Protein AF-A0A7C3L3X4-F1 (afdb_monomer_lite)

Foldseek 3Di:
DAKKKWKFAPVQKDKVVGDDPVQVVPDDRIDIDTCDDQQVVQWDDDPFWTWGWFFTDPVRNIIIMIHGPLRGQFMGRVPDTPDGRPDDPCVVVVVVCVVCVVVCPDPVNVQCVPVVSVVVVVPDD

Secondary structure (DSSP, 8-state):
---EEEEEEGGG-EEESPPPHHHHTT--SEEEEEE-HHHHHT-EE-SSEEEEEEEETTTTEEEEEEEEGGGEEEEEETTEEEEE--PPPHHHHHHHHHHHHT----HHHHHHTSGGGGGGGTT--

Radius of gyration: 22.69 Å; chains: 1; bounding box: 45×38×68 Å

Structure (mmCIF, N/CA/C/O backbone):
data_AF-A0A7C3L3X4-F1
#
_entry.id   AF-A0A7C3L3X4-F1
#
loop_
_atom_site.group_PDB
_atom_site.id
_atom_site.type_symbol
_atom_site.label_atom_id
_atom_site.label_alt_id
_atom_site.label_comp_id
_atom_site.label_asym_id
_atom_site.label_entity_id
_atom_site.label_seq_id
_atom_site.pdbx_PDB_ins_code
_atom_site.Cartn_x
_atom_site.Cartn_y
_atom_site.Cartn_z
_atom_site.occupancy
_atom_site.B_iso_or_equiv
_atom_site.auth_seq_id
_atom_site.auth_comp_id
_atom_site.auth_asym_id
_atom_site.auth_atom_id
_atom_site.pdbx_PDB_model_num
ATOM 1 N N . ASN A 1 1 ? -3.357 -14.766 -11.659 1.00 71.75 1 ASN A N 1
ATOM 2 C CA . ASN A 1 1 ? -3.224 -13.621 -10.736 1.00 71.75 1 ASN A CA 1
ATOM 3 C C . ASN A 1 1 ? -4.186 -12.533 -11.159 1.00 71.75 1 ASN A C 1
ATOM 5 O O . ASN A 1 1 ? -4.488 -12.462 -12.343 1.00 71.75 1 ASN A O 1
ATOM 9 N N . GLN A 1 2 ? -4.722 -11.783 -10.201 1.00 90.38 2 GLN A N 1
ATOM 10 C CA . GLN A 1 2 ? -5.715 -10.734 -10.422 1.00 90.38 2 GLN A CA 1
ATOM 11 C C . GLN A 1 2 ? -5.143 -9.431 -9.873 1.00 90.38 2 GLN A C 1
ATOM 13 O O . GLN A 1 2 ? -4.848 -9.366 -8.681 1.00 90.38 2 GLN A O 1
ATOM 18 N N . ASP A 1 3 ? -5.011 -8.428 -10.737 1.00 95.44 3 ASP A N 1
ATOM 19 C CA . ASP A 1 3 ? -4.582 -7.089 -10.342 1.00 95.44 3 ASP A CA 1
ATOM 20 C C . ASP A 1 3 ? -5.609 -6.475 -9.390 1.00 95.44 3 ASP A C 1
ATOM 22 O O . ASP A 1 3 ? -6.824 -6.684 -9.531 1.00 95.44 3 ASP A O 1
ATOM 26 N N . PHE A 1 4 ? -5.112 -5.712 -8.425 1.00 97.38 4 PHE A N 1
ATOM 27 C CA . PHE A 1 4 ? -5.923 -5.034 -7.426 1.00 97.38 4 PHE A CA 1
ATOM 28 C C . PHE A 1 4 ? -5.291 -3.696 -7.060 1.00 97.38 4 PHE A C 1
ATOM 30 O O . PHE A 1 4 ? -4.113 -3.459 -7.315 1.00 97.38 4 PHE A O 1
ATOM 37 N N . SER A 1 5 ? -6.073 -2.826 -6.435 1.00 98.12 5 SER A N 1
ATOM 38 C CA . SER A 1 5 ? -5.589 -1.526 -5.977 1.00 98.12 5 SER A CA 1
ATOM 39 C C . SER A 1 5 ? -5.896 -1.333 -4.504 1.00 98.12 5 SER A C 1
ATOM 41 O O . SER A 1 5 ? -6.909 -1.828 -4.012 1.00 98.12 5 SER A O 1
ATOM 43 N N . ILE A 1 6 ? -5.049 -0.591 -3.797 1.00 97.94 6 ILE A N 1
ATOM 44 C CA . ILE A 1 6 ? -5.261 -0.231 -2.391 1.00 97.94 6 ILE A CA 1
ATOM 45 C C . ILE A 1 6 ? -5.260 1.284 -2.226 1.00 97.94 6 ILE A C 1
ATOM 47 O O . ILE A 1 6 ? -4.442 1.971 -2.836 1.00 97.94 6 ILE A O 1
ATOM 51 N N . ALA A 1 7 ? -6.164 1.800 -1.397 1.00 96.88 7 ALA A N 1
ATOM 52 C CA . ALA A 1 7 ? -6.169 3.199 -0.985 1.00 96.88 7 ALA A CA 1
ATOM 53 C C . ALA A 1 7 ? -5.669 3.324 0.455 1.00 96.88 7 ALA A C 1
ATOM 55 O O . ALA A 1 7 ? -6.199 2.664 1.355 1.00 96.88 7 ALA A O 1
ATOM 56 N N . CYS A 1 8 ? -4.663 4.172 0.662 1.00 95.25 8 CYS A N 1
ATOM 57 C CA . CYS A 1 8 ? -3.975 4.344 1.941 1.00 95.25 8 CYS A CA 1
ATOM 58 C C . CYS A 1 8 ? -3.557 5.806 2.133 1.00 95.25 8 CYS A C 1
ATOM 60 O O . CYS A 1 8 ? -3.260 6.503 1.161 1.00 95.25 8 CYS A O 1
ATOM 62 N N . GLU A 1 9 ? -3.473 6.266 3.380 1.00 94.19 9 GLU A N 1
ATOM 63 C CA . GLU A 1 9 ? -2.955 7.606 3.674 1.00 94.19 9 GLU A CA 1
ATOM 64 C C . GLU A 1 9 ? -1.426 7.628 3.666 1.00 94.19 9 GLU A C 1
ATOM 66 O O . GLU A 1 9 ? -0.785 6.835 4.358 1.00 94.19 9 GLU A O 1
ATOM 71 N N . VAL A 1 10 ? -0.834 8.591 2.956 1.00 93.50 10 VAL A N 1
ATOM 72 C CA . VAL A 1 10 ? 0.624 8.699 2.749 1.00 93.50 10 VAL A CA 1
ATOM 73 C C . VAL A 1 10 ? 1.390 8.775 4.061 1.00 93.50 10 VAL A C 1
ATOM 75 O O . VAL A 1 10 ? 2.476 8.219 4.180 1.00 93.50 10 VAL A O 1
ATOM 78 N N . LYS A 1 11 ? 0.812 9.418 5.079 1.00 92.44 11 LYS A N 1
ATOM 79 C CA . LYS A 1 11 ? 1.444 9.606 6.394 1.00 92.44 11 LYS A CA 1
ATOM 80 C C . LYS A 1 11 ? 1.749 8.300 7.143 1.00 92.44 11 LYS A C 1
ATOM 82 O O . LYS A 1 11 ? 2.510 8.341 8.106 1.00 92.44 11 LYS A O 1
ATOM 87 N N . TYR A 1 12 ? 1.142 7.178 6.750 1.00 93.12 12 TYR A N 1
ATOM 88 C CA . TYR A 1 12 ? 1.396 5.855 7.335 1.00 93.12 12 TYR A CA 1
ATOM 89 C C . TYR A 1 12 ? 2.309 4.976 6.480 1.00 93.12 12 TYR A C 1
ATOM 91 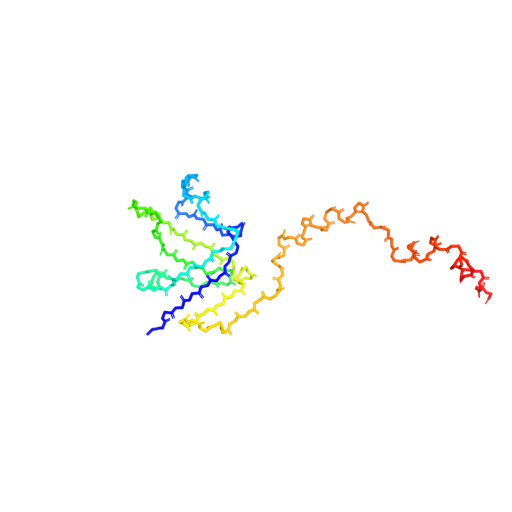O O . TYR A 1 12 ? 2.658 3.876 6.899 1.00 93.12 12 TYR A O 1
ATOM 99 N N . ILE A 1 13 ? 2.672 5.439 5.287 1.00 94.69 13 ILE A N 1
ATOM 100 C CA . ILE A 1 13 ? 3.450 4.680 4.315 1.00 94.69 13 ILE A CA 1
ATOM 101 C C . ILE A 1 13 ? 4.923 5.026 4.488 1.00 94.69 13 ILE A C 1
ATOM 103 O O . ILE A 1 13 ? 5.281 6.180 4.716 1.00 94.69 13 ILE A O 1
ATOM 107 N N . THR A 1 14 ? 5.780 4.017 4.369 1.00 96.56 14 THR A N 1
ATOM 108 C CA . THR A 1 14 ? 7.235 4.204 4.328 1.00 96.56 14 THR A CA 1
ATOM 109 C C . THR A 1 14 ? 7.755 3.910 2.928 1.00 96.56 14 THR A C 1
ATOM 111 O O . THR A 1 14 ? 7.292 2.969 2.284 1.00 96.56 14 THR A O 1
ATOM 114 N N . PHE A 1 15 ? 8.721 4.706 2.474 1.00 97.44 15 PHE A N 1
ATOM 115 C CA . PHE A 1 15 ? 9.383 4.557 1.181 1.00 97.44 15 PHE A CA 1
ATOM 116 C C . PHE A 1 15 ? 10.864 4.260 1.404 1.00 97.44 15 PHE A C 1
ATOM 118 O O . PHE A 1 15 ? 11.524 4.958 2.171 1.00 97.44 15 PHE A O 1
ATOM 125 N N . MET A 1 16 ? 11.406 3.246 0.733 1.00 97.44 16 MET A N 1
ATOM 126 C CA . MET A 1 16 ? 12.820 2.892 0.828 1.00 97.44 16 MET A CA 1
ATOM 127 C C . MET A 1 16 ? 13.406 2.586 -0.563 1.00 97.44 16 MET A C 1
ATOM 129 O O . MET A 1 16 ? 13.083 1.550 -1.135 1.00 97.44 16 MET A O 1
ATOM 133 N N . PRO A 1 17 ? 14.285 3.444 -1.116 1.00 96.88 17 PRO A N 1
ATOM 134 C CA . PRO A 1 17 ? 14.733 4.725 -0.567 1.00 96.88 17 PRO A CA 1
ATOM 135 C C . PRO A 1 17 ? 13.599 5.747 -0.433 1.00 96.88 17 PRO A C 1
ATOM 137 O O . PRO A 1 17 ? 12.585 5.680 -1.131 1.00 96.88 17 PRO A O 1
ATOM 140 N N . GLU A 1 18 ? 13.795 6.702 0.471 1.00 96.56 18 GLU A N 1
ATOM 141 C CA . GLU A 1 18 ? 12.841 7.779 0.708 1.00 96.56 18 GLU A CA 1
ATOM 142 C C . GLU A 1 18 ? 12.634 8.607 -0.569 1.00 96.56 18 GLU A C 1
ATOM 144 O O . GLU A 1 18 ? 13.599 8.956 -1.254 1.00 96.56 18 GLU A O 1
ATOM 149 N N . LEU A 1 19 ? 11.381 8.953 -0.878 1.00 95.06 19 LEU A N 1
ATOM 150 C CA . LEU A 1 19 ? 11.084 9.735 -2.075 1.00 95.06 19 LEU A CA 1
ATOM 151 C C . LEU A 1 19 ? 11.641 11.171 -1.969 1.00 95.06 19 LEU A C 1
ATOM 153 O O . LEU A 1 19 ? 11.496 11.808 -0.916 1.00 95.06 19 LEU A O 1
ATOM 157 N N . PRO A 1 20 ? 12.210 11.714 -3.061 1.00 94.38 20 PRO A N 1
ATOM 158 C CA . PRO A 1 20 ? 12.549 13.126 -3.186 1.00 94.38 20 PRO A CA 1
ATOM 159 C C . PRO A 1 20 ? 11.374 14.043 -2.830 1.00 94.38 20 PRO A C 1
ATOM 161 O O . PRO A 1 20 ? 10.220 13.746 -3.146 1.00 94.38 20 PRO A O 1
ATOM 164 N N . THR A 1 21 ? 11.664 15.190 -2.211 1.00 93.38 21 THR A N 1
ATOM 165 C CA . THR A 1 21 ? 10.641 16.143 -1.748 1.00 93.38 21 THR A CA 1
ATOM 166 C C . THR A 1 21 ? 9.686 16.564 -2.865 1.00 93.38 21 THR A C 1
ATOM 168 O O . THR A 1 21 ? 8.476 16.566 -2.660 1.00 93.38 21 THR A O 1
ATOM 171 N N . ASN A 1 22 ? 10.206 16.817 -4.069 1.00 93.50 22 ASN A N 1
ATOM 172 C CA . ASN A 1 22 ? 9.396 17.204 -5.224 1.00 93.50 22 ASN A CA 1
ATOM 173 C C . ASN A 1 22 ? 8.399 16.121 -5.657 1.00 93.50 22 ASN A C 1
ATOM 175 O O . ASN A 1 22 ? 7.379 16.467 -6.233 1.00 93.50 22 ASN A O 1
ATOM 179 N N . LEU A 1 23 ? 8.679 14.835 -5.405 1.00 93.38 23 LEU A N 1
ATOM 180 C CA . LEU A 1 23 ? 7.734 13.745 -5.662 1.00 93.38 23 LEU A CA 1
ATOM 181 C C . LEU A 1 23 ? 6.755 13.595 -4.499 1.00 93.38 23 LEU A C 1
ATOM 183 O O . LEU A 1 23 ? 5.556 13.453 -4.722 1.00 93.38 23 LEU A O 1
ATOM 187 N N . LYS A 1 24 ? 7.241 13.695 -3.257 1.00 89.88 24 LYS A N 1
ATOM 188 C CA . LYS A 1 24 ? 6.389 13.620 -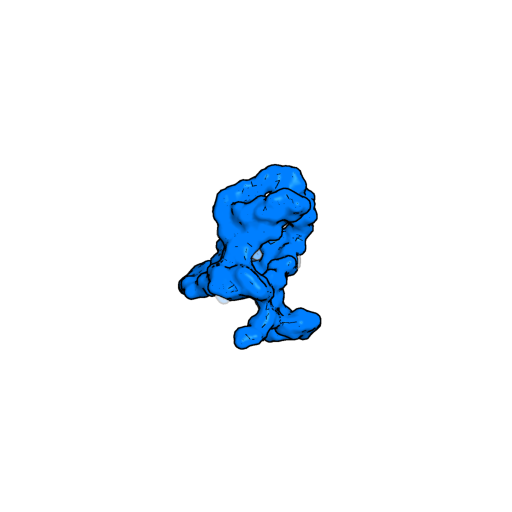2.062 1.00 89.88 24 LYS A CA 1
ATOM 189 C C . LYS A 1 24 ? 5.285 14.671 -2.045 1.00 89.88 24 LYS A C 1
ATOM 191 O O . LYS A 1 24 ? 4.159 14.359 -1.679 1.00 89.88 24 LYS A O 1
ATOM 196 N N . GLU A 1 25 ? 5.603 15.893 -2.455 1.00 90.88 25 GLU A N 1
ATOM 197 C CA . GLU A 1 25 ? 4.656 17.012 -2.487 1.00 90.88 25 GLU A CA 1
ATOM 198 C C . GLU A 1 25 ? 3.552 16.844 -3.542 1.00 90.88 25 GLU A C 1
ATOM 200 O O . GLU A 1 25 ? 2.538 17.534 -3.471 1.00 90.88 25 GLU A O 1
ATOM 205 N N . THR A 1 26 ? 3.705 15.914 -4.495 1.00 91.25 26 THR A N 1
ATOM 206 C CA . THR A 1 26 ? 2.655 15.616 -5.485 1.00 91.25 26 THR A CA 1
ATOM 207 C C . THR A 1 26 ? 1.545 14.728 -4.940 1.00 91.25 26 THR A C 1
ATOM 209 O O . THR A 1 26 ? 0.455 14.697 -5.512 1.00 91.25 26 THR A O 1
ATOM 212 N N . PHE A 1 27 ? 1.790 14.002 -3.846 1.00 90.50 27 PHE A N 1
ATOM 213 C CA . PHE A 1 27 ? 0.773 13.121 -3.296 1.00 90.50 27 PHE A CA 1
ATOM 214 C C . PHE A 1 27 ? -0.294 13.902 -2.530 1.00 90.50 27 PHE A C 1
ATOM 216 O O . PHE A 1 27 ? -0.011 14.773 -1.707 1.00 90.50 27 PHE A O 1
ATOM 223 N N . HIS A 1 28 ? -1.546 13.514 -2.753 1.00 91.50 28 HIS A N 1
ATOM 224 C CA . HIS A 1 28 ? -2.642 13.858 -1.857 1.00 91.50 28 HIS A CA 1
ATOM 225 C C . HIS A 1 28 ? -2.523 13.089 -0.533 1.00 91.50 28 HIS A C 1
ATOM 227 O O . HIS A 1 28 ? -1.738 12.151 -0.412 1.00 91.50 28 HIS A O 1
ATOM 233 N N . GLU A 1 29 ? -3.336 13.453 0.465 1.00 92.25 29 GLU A N 1
ATOM 234 C CA . GLU A 1 29 ? -3.346 12.764 1.765 1.00 92.25 29 GLU A CA 1
ATOM 235 C C . GLU A 1 29 ? -3.584 11.255 1.619 1.00 92.25 29 GLU A C 1
ATOM 237 O O . GLU A 1 29 ? -2.910 10.466 2.275 1.00 92.25 29 GLU A O 1
ATOM 242 N N . THR A 1 30 ? -4.504 10.862 0.731 1.00 93.81 30 THR A N 1
ATOM 243 C CA . THR A 1 30 ? -4.792 9.468 0.372 1.00 93.81 30 THR A CA 1
ATOM 244 C C . THR A 1 30 ? -4.338 9.184 -1.052 1.00 93.81 30 THR A C 1
ATOM 246 O O . THR A 1 30 ? -4.594 9.974 -1.962 1.00 93.81 30 THR A O 1
ATOM 249 N N . VAL A 1 31 ? -3.696 8.035 -1.245 1.00 95.00 31 VAL A N 1
ATOM 250 C CA . VAL A 1 31 ? -3.146 7.593 -2.528 1.00 95.00 31 VAL A CA 1
ATOM 251 C C . VAL A 1 31 ? -3.696 6.222 -2.875 1.00 95.00 31 VAL A C 1
ATOM 253 O O . VAL A 1 31 ? -3.815 5.359 -2.006 1.00 95.00 31 VAL A O 1
ATOM 256 N N . LEU A 1 32 ? -4.019 6.040 -4.155 1.00 96.06 32 LEU A N 1
ATOM 257 C CA . LEU A 1 32 ? -4.394 4.758 -4.733 1.00 96.06 32 LEU A CA 1
ATOM 258 C C . LEU A 1 32 ? -3.162 4.125 -5.387 1.00 96.06 32 LEU A C 1
ATOM 260 O O . LEU A 1 32 ? -2.658 4.640 -6.384 1.00 96.06 32 LEU A O 1
ATOM 264 N N . PHE A 1 33 ? -2.696 3.004 -4.847 1.00 96.81 33 PHE A N 1
ATOM 265 C CA . PHE A 1 33 ? -1.654 2.193 -5.473 1.00 96.81 33 PHE A CA 1
ATOM 266 C C . PHE A 1 33 ? -2.300 1.091 -6.296 1.00 96.81 33 PHE A C 1
ATOM 268 O O . PHE A 1 33 ? -3.118 0.340 -5.770 1.00 96.81 33 PHE A O 1
ATOM 275 N N . VAL A 1 34 ? -1.921 0.989 -7.569 1.00 96.94 34 VAL A N 1
ATOM 276 C CA . VAL A 1 34 ? -2.351 -0.091 -8.463 1.00 96.94 34 VAL A CA 1
ATOM 277 C C . VAL A 1 34 ? -1.284 -1.179 -8.443 1.00 96.94 34 VAL A C 1
ATOM 279 O O . VAL A 1 34 ? -0.182 -0.983 -8.954 1.00 96.94 34 VAL A O 1
ATOM 282 N N . LEU A 1 35 ? -1.602 -2.330 -7.856 1.00 97.69 35 LEU A N 1
ATOM 283 C CA . LEU A 1 35 ? -0.726 -3.493 -7.835 1.00 97.69 35 LEU A CA 1
ATOM 284 C C . LEU A 1 35 ? -1.009 -4.326 -9.084 1.00 97.69 35 LEU A C 1
ATOM 286 O O . LEU A 1 35 ? -1.929 -5.144 -9.125 1.00 97.69 35 LEU A O 1
ATOM 290 N N . SER A 1 36 ? -0.200 -4.077 -10.111 1.00 96.38 36 SER A N 1
ATOM 291 C CA . SER A 1 36 ? -0.212 -4.781 -11.396 1.00 96.38 36 SER A CA 1
ATOM 292 C C . SER A 1 36 ? 1.218 -5.014 -11.884 1.00 96.38 36 SER A C 1
ATOM 294 O O . SER A 1 36 ? 2.155 -4.360 -11.414 1.00 96.38 36 SER A O 1
ATOM 296 N N . GLY A 1 37 ? 1.398 -5.958 -12.811 1.00 95.75 37 GLY A N 1
ATOM 297 C CA . GLY A 1 37 ? 2.706 -6.268 -13.398 1.00 95.75 37 GLY A CA 1
ATOM 298 C C . GLY A 1 37 ? 3.792 -6.491 -12.341 1.00 95.75 37 GLY A C 1
ATOM 299 O O . GLY A 1 37 ? 3.569 -7.185 -11.351 1.00 95.75 37 GLY A O 1
ATOM 300 N N . TYR A 1 38 ? 4.951 -5.852 -12.515 1.00 95.12 38 TYR A N 1
ATOM 301 C CA . TYR A 1 38 ? 6.088 -6.008 -11.601 1.00 95.12 38 TYR A CA 1
ATOM 302 C C . TYR A 1 38 ? 5.787 -5.561 -10.158 1.00 95.12 38 TYR A C 1
ATOM 304 O O . TYR A 1 38 ? 6.261 -6.175 -9.204 1.00 95.12 38 TYR A O 1
ATOM 312 N N . THR A 1 39 ? 4.949 -4.540 -9.964 1.00 97.38 39 THR A N 1
ATOM 313 C CA . THR A 1 39 ? 4.522 -4.117 -8.620 1.00 97.38 39 THR A CA 1
ATOM 314 C C . THR A 1 39 ? 3.707 -5.205 -7.923 1.00 97.38 39 THR A C 1
ATOM 316 O O . THR A 1 39 ? 3.865 -5.418 -6.727 1.00 97.38 39 THR A O 1
ATOM 319 N N . PHE A 1 40 ? 2.868 -5.934 -8.664 1.00 96.88 40 PHE A N 1
ATOM 320 C CA . PHE A 1 40 ? 2.161 -7.095 -8.123 1.00 96.88 40 PHE A CA 1
ATOM 321 C C . PHE A 1 40 ? 3.113 -8.273 -7.873 1.00 96.88 40 PHE A C 1
ATOM 323 O O . PHE A 1 40 ? 3.019 -8.935 -6.846 1.00 96.88 40 PHE A O 1
ATOM 330 N N . GLU A 1 41 ? 4.032 -8.545 -8.801 1.00 96.88 41 GLU A N 1
ATOM 331 C CA . GLU A 1 41 ? 4.981 -9.663 -8.692 1.00 96.88 41 GLU A CA 1
ATOM 332 C C . GLU A 1 41 ? 5.973 -9.499 -7.534 1.00 96.88 41 GLU A C 1
ATOM 334 O O . GLU A 1 41 ? 6.344 -10.487 -6.903 1.00 96.88 41 GLU A O 1
ATOM 339 N N . SER A 1 42 ? 6.374 -8.261 -7.240 1.00 97.56 42 SER A N 1
ATOM 340 C CA . SER A 1 42 ? 7.240 -7.910 -6.106 1.00 97.56 42 SER A CA 1
ATOM 341 C C . SER A 1 42 ? 6.488 -7.782 -4.780 1.00 97.56 42 SER A C 1
ATOM 343 O O . SER A 1 42 ? 7.122 -7.574 -3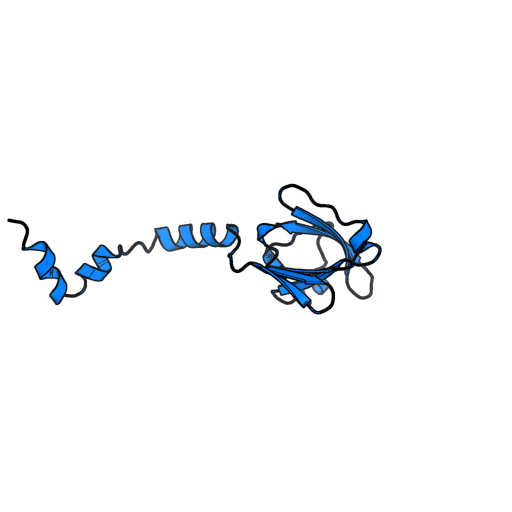.745 1.00 97.56 42 SER A O 1
ATOM 345 N N . ALA A 1 43 ? 5.155 -7.892 -4.786 1.00 97.62 43 ALA A N 1
ATOM 346 C CA . ALA A 1 43 ? 4.366 -7.679 -3.588 1.00 97.62 43 ALA A CA 1
ATOM 347 C C . ALA A 1 43 ? 4.598 -8.792 -2.554 1.00 97.62 43 ALA A C 1
ATOM 349 O O . ALA A 1 43 ? 4.390 -9.978 -2.820 1.00 97.62 43 ALA A O 1
ATOM 350 N N . GLY A 1 44 ? 4.995 -8.396 -1.348 1.00 97.31 44 GLY A N 1
ATOM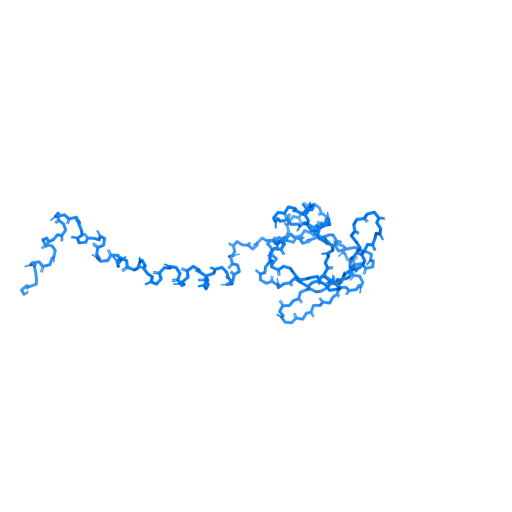 351 C CA . GLY A 1 44 ? 5.161 -9.251 -0.183 1.00 97.31 44 GLY A CA 1
ATOM 352 C C . GLY A 1 44 ? 4.125 -8.925 0.884 1.00 97.31 44 GLY A C 1
ATOM 353 O O . GLY A 1 44 ? 3.782 -7.767 1.107 1.00 97.31 44 GLY A O 1
ATOM 354 N N . LEU A 1 45 ? 3.630 -9.952 1.566 1.00 96.88 45 LEU A N 1
ATOM 355 C CA . LEU A 1 45 ? 2.737 -9.799 2.708 1.00 96.88 45 LEU A CA 1
ATOM 356 C C . LEU A 1 45 ? 3.367 -10.479 3.920 1.00 96.88 45 LEU A C 1
ATOM 358 O O . LEU A 1 45 ? 3.661 -11.675 3.868 1.00 96.88 45 LEU A O 1
ATOM 362 N N . ASP A 1 46 ? 3.544 -9.729 5.001 1.00 95.50 46 ASP A N 1
ATOM 363 C CA . ASP A 1 46 ? 3.907 -10.274 6.306 1.00 95.50 46 ASP A CA 1
ATOM 364 C C . ASP A 1 46 ? 2.780 -10.051 7.332 1.00 95.50 46 ASP A C 1
ATOM 366 O O . ASP A 1 46 ? 1.622 -9.838 6.966 1.00 95.50 46 ASP A O 1
ATOM 370 N N . ALA A 1 47 ? 3.084 -10.203 8.623 1.00 94.94 47 ALA A N 1
ATOM 371 C CA . ALA A 1 47 ? 2.090 -10.086 9.686 1.00 94.94 47 ALA A CA 1
ATOM 372 C C . ALA A 1 47 ? 1.537 -8.659 9.850 1.00 94.94 47 ALA A C 1
ATOM 374 O O . ALA A 1 47 ? 0.397 -8.501 10.287 1.00 94.94 47 ALA A O 1
ATOM 375 N N . ASP A 1 48 ? 2.326 -7.642 9.502 1.00 95.19 48 ASP A N 1
ATOM 376 C CA . ASP A 1 48 ? 2.058 -6.246 9.839 1.00 95.19 48 ASP A CA 1
ATOM 377 C C . ASP A 1 48 ? 1.989 -5.341 8.601 1.00 95.19 48 ASP A C 1
ATOM 379 O O . ASP A 1 48 ? 1.299 -4.317 8.635 1.00 95.19 48 ASP A O 1
ATOM 383 N N . TYR A 1 49 ? 2.655 -5.715 7.504 1.00 97.38 49 TYR A N 1
ATOM 384 C CA . TYR A 1 49 ? 2.842 -4.887 6.318 1.00 97.38 49 TYR A CA 1
ATOM 385 C C . TYR A 1 49 ? 2.537 -5.620 5.009 1.00 97.38 49 TYR A C 1
ATOM 387 O O . TYR A 1 49 ? 2.831 -6.800 4.818 1.00 97.38 49 TYR A O 1
ATOM 395 N N . LEU A 1 50 ? 2.001 -4.846 4.067 1.00 98.19 50 LEU A N 1
ATOM 396 C CA . LEU A 1 50 ? 2.047 -5.119 2.637 1.00 98.19 50 LEU A CA 1
ATOM 397 C C . LEU A 1 50 ? 3.198 -4.301 2.044 1.00 98.19 50 LEU A C 1
ATOM 399 O O . LEU A 1 50 ? 3.218 -3.076 2.183 1.00 98.19 50 LEU A O 1
ATOM 403 N N . THR A 1 51 ? 4.145 -4.968 1.395 1.00 98.50 51 THR A N 1
ATOM 404 C CA . THR A 1 51 ? 5.304 -4.346 0.749 1.00 98.50 51 THR A CA 1
ATOM 405 C C . THR A 1 51 ? 5.277 -4.586 -0.754 1.00 98.50 51 THR A C 1
ATOM 407 O O . THR A 1 51 ? 4.779 -5.616 -1.190 1.00 98.50 51 THR A O 1
ATOM 410 N N . PHE A 1 52 ? 5.755 -3.642 -1.564 1.00 98.50 52 PHE A N 1
ATOM 411 C CA . PHE A 1 52 ? 5.872 -3.802 -3.023 1.00 98.50 52 PHE A CA 1
ATOM 412 C C . PHE A 1 52 ? 6.852 -2.787 -3.618 1.00 98.50 52 PHE A C 1
ATOM 414 O O . PHE A 1 52 ? 7.111 -1.743 -3.020 1.00 98.50 52 PHE A O 1
ATOM 421 N N . GLU A 1 53 ? 7.383 -3.060 -4.809 1.00 98.31 53 GLU A N 1
ATOM 422 C CA . GLU A 1 53 ? 8.239 -2.116 -5.531 1.00 98.31 53 GLU A CA 1
ATOM 423 C C . GLU A 1 53 ? 7.430 -1.292 -6.539 1.00 98.31 53 GLU A C 1
ATOM 425 O O . GLU A 1 53 ? 6.623 -1.818 -7.312 1.00 98.31 53 GLU A O 1
ATOM 430 N N . ALA A 1 54 ? 7.653 0.022 -6.544 1.00 97.06 54 ALA A N 1
ATOM 431 C CA . ALA A 1 54 ? 7.015 0.945 -7.475 1.00 97.06 54 ALA A CA 1
ATOM 432 C C . ALA A 1 54 ? 7.988 2.031 -7.947 1.00 97.06 54 ALA A C 1
ATOM 434 O O . ALA A 1 54 ? 8.931 2.405 -7.247 1.00 97.06 54 ALA A O 1
ATOM 435 N N . GLY A 1 55 ? 7.736 2.531 -9.154 1.00 96.31 55 GLY A N 1
ATOM 436 C CA . GLY A 1 55 ? 8.432 3.671 -9.730 1.00 96.31 55 GLY A CA 1
ATOM 437 C C . GLY A 1 55 ? 7.589 4.939 -9.651 1.00 96.31 55 GLY A C 1
ATOM 438 O O . GLY A 1 55 ? 6.374 4.894 -9.851 1.00 96.31 55 GLY A O 1
ATOM 439 N N . PHE A 1 56 ? 8.229 6.071 -9.360 1.00 94.81 56 PHE A N 1
ATOM 440 C CA . PHE A 1 56 ? 7.553 7.348 -9.130 1.00 94.81 56 PHE A CA 1
ATOM 441 C C . PHE A 1 56 ? 8.092 8.466 -10.026 1.00 94.81 56 PHE A C 1
ATOM 443 O O . PHE A 1 56 ? 9.303 8.633 -10.178 1.00 94.81 56 PHE A O 1
ATOM 450 N N . GLY A 1 57 ? 7.176 9.275 -10.566 1.00 92.31 57 GLY A N 1
ATOM 451 C CA . GLY A 1 57 ? 7.498 10.414 -11.427 1.00 92.31 57 GLY A CA 1
ATOM 452 C C . GLY A 1 57 ? 8.016 10.027 -12.815 1.00 92.31 57 GLY A C 1
ATOM 453 O O . GLY A 1 57 ? 8.098 8.853 -13.171 1.00 92.31 57 GLY A O 1
ATOM 454 N N . GLU A 1 58 ? 8.375 11.038 -13.607 1.00 90.06 58 GLU A N 1
ATOM 455 C CA . GLU A 1 58 ? 8.847 10.860 -14.991 1.00 90.06 58 GLU A CA 1
ATOM 456 C C . GLU A 1 58 ? 10.186 10.112 -15.074 1.00 90.06 58 GLU A C 1
ATOM 458 O O . GLU A 1 58 ? 10.449 9.409 -16.046 1.00 90.06 58 GLU A O 1
ATOM 463 N N . GLU A 1 59 ? 11.012 10.220 -14.032 1.00 91.50 59 GLU A N 1
ATOM 464 C CA . GLU A 1 59 ? 12.311 9.543 -13.941 1.00 91.50 59 GLU A CA 1
ATOM 465 C C . GLU A 1 59 ? 12.206 8.094 -13.442 1.00 91.50 59 GLU A C 1
ATOM 467 O O . GLU A 1 59 ? 13.225 7.418 -13.310 1.00 91.50 59 GLU A O 1
ATOM 472 N N . ASN A 1 60 ? 10.988 7.604 -13.171 1.00 93.31 60 ASN A N 1
ATOM 473 C CA . ASN A 1 60 ? 10.738 6.258 -12.662 1.00 93.31 60 ASN A CA 1
ATOM 474 C C . ASN A 1 60 ? 11.577 5.944 -11.406 1.00 93.31 60 ASN A C 1
ATOM 476 O O . ASN A 1 60 ? 12.220 4.897 -11.312 1.00 93.31 60 ASN A O 1
ATOM 480 N N . PHE A 1 61 ? 11.595 6.874 -10.443 1.00 96.56 61 PHE A N 1
ATOM 481 C CA . PHE A 1 61 ? 12.345 6.718 -9.199 1.00 96.56 61 PHE A CA 1
ATOM 482 C C . PHE A 1 61 ? 11.837 5.483 -8.451 1.00 96.56 61 PHE A C 1
ATOM 484 O O . PHE A 1 61 ? 10.702 5.471 -7.977 1.00 96.56 61 PHE A O 1
ATOM 491 N N . GLY A 1 62 ? 12.661 4.439 -8.376 1.00 97.12 62 GLY A N 1
ATOM 492 C CA . GLY A 1 62 ? 12.300 3.175 -7.745 1.00 97.12 62 GLY A CA 1
ATOM 493 C C . GLY A 1 62 ? 12.332 3.264 -6.223 1.00 97.12 62 GLY A C 1
ATOM 494 O O . GLY A 1 62 ? 13.313 3.729 -5.642 1.00 97.12 62 GLY A O 1
ATOM 495 N N . SER A 1 63 ? 11.272 2.790 -5.574 1.00 97.94 63 SER A N 1
ATOM 496 C CA . SER A 1 63 ? 11.206 2.669 -4.122 1.00 97.94 63 SER A CA 1
ATOM 497 C C . SER A 1 63 ? 10.379 1.458 -3.703 1.00 97.94 63 SER A C 1
ATOM 499 O O . SER A 1 63 ? 9.348 1.149 -4.306 1.00 97.94 63 SER A O 1
ATOM 501 N N . THR A 1 64 ? 10.829 0.779 -2.652 1.00 98.38 64 THR A N 1
ATOM 502 C CA . THR A 1 64 ? 10.024 -0.193 -1.920 1.00 98.38 64 THR A CA 1
ATOM 503 C C . THR A 1 64 ? 9.048 0.566 -1.033 1.00 98.38 64 THR A C 1
ATOM 505 O O . THR A 1 64 ? 9.443 1.346 -0.164 1.00 98.38 64 THR A O 1
ATOM 508 N N . VAL A 1 65 ? 7.764 0.326 -1.256 1.00 98.25 65 VAL A N 1
ATOM 509 C CA . VAL A 1 65 ? 6.662 0.890 -0.488 1.00 98.25 65 VAL A CA 1
ATOM 510 C C . VAL A 1 65 ? 6.268 -0.113 0.583 1.00 98.25 65 VAL A C 1
ATOM 512 O O . VAL A 1 65 ? 5.996 -1.265 0.260 1.00 98.25 65 VAL A O 1
ATOM 515 N N . SER A 1 66 ? 6.196 0.325 1.838 1.00 98.19 66 SER A N 1
ATOM 516 C CA . SER A 1 66 ? 5.712 -0.483 2.961 1.00 98.19 66 SER A CA 1
ATOM 517 C C . SER A 1 66 ? 4.470 0.155 3.563 1.00 98.19 66 SER A C 1
ATOM 519 O O . SER A 1 66 ? 4.510 1.288 4.051 1.00 98.19 66 SER A O 1
ATOM 521 N N . VAL A 1 67 ? 3.364 -0.586 3.544 1.00 97.25 67 VAL A N 1
ATOM 522 C CA . VAL A 1 67 ? 2.050 -0.138 4.006 1.00 97.25 67 VAL A CA 1
ATOM 523 C C . VAL A 1 67 ? 1.616 -1.001 5.190 1.00 97.25 67 VAL A C 1
ATOM 525 O O . VAL A 1 67 ? 1.418 -2.202 5.004 1.00 97.25 67 VAL A O 1
ATOM 528 N N . PRO A 1 68 ? 1.420 -0.434 6.396 1.00 95.81 68 PRO A N 1
ATOM 529 C CA . PRO A 1 68 ? 0.818 -1.172 7.499 1.00 95.81 68 PRO A CA 1
ATOM 530 C C . PRO A 1 68 ? -0.561 -1.702 7.097 1.00 95.81 68 PRO A C 1
ATOM 532 O O . PRO A 1 68 ? -1.396 -0.940 6.607 1.00 95.81 68 PRO A O 1
ATOM 535 N N . LEU A 1 69 ? -0.848 -2.978 7.354 1.00 94.69 69 LEU A N 1
ATOM 536 C CA . LEU A 1 69 ? -2.112 -3.602 6.937 1.00 94.69 69 LEU A CA 1
ATOM 537 C C . LEU A 1 69 ? -3.334 -2.896 7.523 1.00 94.69 69 LEU A C 1
ATOM 539 O O . LEU A 1 69 ? -4.344 -2.714 6.847 1.00 94.69 69 LEU A O 1
ATOM 543 N N . LEU A 1 70 ? -3.219 -2.421 8.764 1.00 93.38 70 LEU A N 1
ATOM 544 C CA . LEU A 1 70 ? -4.282 -1.682 9.444 1.00 93.38 70 LEU A CA 1
ATOM 545 C C . LEU A 1 70 ? -4.489 -0.257 8.901 1.00 93.38 70 LEU A C 1
ATOM 547 O O . LEU A 1 70 ? -5.487 0.372 9.249 1.00 93.38 70 LEU A O 1
ATOM 551 N N . ALA A 1 71 ? -3.568 0.252 8.076 1.00 93.81 71 ALA A N 1
ATOM 552 C CA . ALA A 1 71 ? -3.659 1.558 7.424 1.00 93.81 71 ALA A CA 1
ATOM 553 C C . ALA A 1 71 ? -4.255 1.493 6.006 1.00 93.81 71 ALA A C 1
ATOM 555 O O . ALA A 1 71 ? -4.497 2.540 5.403 1.00 93.81 71 ALA A O 1
ATOM 556 N N . ILE A 1 72 ? -4.528 0.291 5.483 1.00 95.88 72 ILE A N 1
ATOM 557 C CA . ILE A 1 72 ? -5.256 0.124 4.224 1.00 95.88 72 ILE A CA 1
ATOM 558 C C . ILE A 1 72 ? -6.717 0.501 4.468 1.00 95.88 72 ILE A C 1
ATOM 560 O O . ILE A 1 72 ? -7.418 -0.155 5.244 1.00 95.88 72 ILE A O 1
ATOM 564 N N . GLN A 1 73 ? -7.173 1.570 3.815 1.00 95.62 73 GLN A N 1
ATOM 565 C CA . GLN A 1 73 ? -8.539 2.074 3.941 1.00 95.62 73 GLN A CA 1
ATOM 566 C C . GLN A 1 73 ? -9.490 1.343 2.997 1.00 95.62 73 GLN A C 1
ATOM 568 O O . GLN A 1 73 ? -10.614 1.026 3.380 1.00 95.62 73 GLN A O 1
ATOM 573 N N . GLN A 1 74 ? -9.066 1.087 1.758 1.00 97.19 74 GLN A N 1
ATOM 574 C CA . GLN A 1 74 ? -9.891 0.407 0.759 1.00 97.19 74 GLN A CA 1
ATOM 575 C C . GLN A 1 74 ? -9.054 -0.527 -0.104 1.00 97.19 74 GLN A C 1
ATOM 577 O O . GLN A 1 74 ? -7.875 -0.266 -0.343 1.00 97.19 74 GLN A O 1
ATOM 582 N N . LEU A 1 75 ? -9.688 -1.591 -0.595 1.00 97.56 75 LEU A N 1
ATOM 583 C CA . LEU A 1 75 ? -9.125 -2.491 -1.599 1.00 97.56 75 LEU A CA 1
ATOM 584 C C . LEU A 1 75 ? -10.118 -2.651 -2.747 1.00 97.56 75 LEU A C 1
ATOM 586 O O . LEU A 1 75 ? -11.305 -2.892 -2.516 1.00 97.56 75 LEU A O 1
ATOM 590 N N . PHE A 1 76 ? -9.616 -2.547 -3.972 1.00 98.06 76 PHE A N 1
ATOM 591 C CA . PHE A 1 76 ? -10.383 -2.599 -5.208 1.00 98.06 76 PHE A CA 1
ATOM 592 C C . PHE A 1 76 ? -9.931 -3.754 -6.091 1.00 98.06 76 PHE A C 1
ATOM 594 O O . PHE A 1 76 ? -8.737 -4.022 -6.202 1.00 98.06 76 PHE A O 1
ATOM 601 N N . VAL A 1 77 ? -10.882 -4.382 -6.779 1.00 96.75 77 VAL A N 1
ATOM 602 C CA . VAL A 1 77 ? -10.610 -5.279 -7.909 1.00 96.75 77 VAL A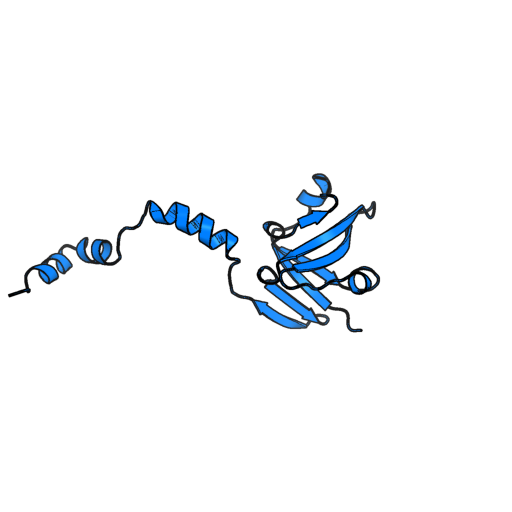 CA 1
ATOM 603 C C . VAL A 1 77 ? -11.286 -4.685 -9.141 1.00 96.75 77 VAL A C 1
ATOM 605 O O . VAL A 1 77 ? -12.518 -4.626 -9.222 1.00 96.75 77 VAL A O 1
ATOM 608 N N . GLY A 1 78 ? -10.472 -4.185 -10.075 1.00 92.25 78 GLY A N 1
ATOM 609 C CA . GLY A 1 78 ? -10.942 -3.243 -11.095 1.00 92.25 78 GLY A CA 1
ATOM 610 C C . GLY A 1 78 ? -11.498 -1.979 -10.432 1.00 92.25 78 GLY A C 1
ATOM 611 O O . GLY A 1 78 ? -10.877 -1.438 -9.522 1.00 92.25 78 GLY A O 1
ATOM 612 N N . ASP A 1 79 ? -12.702 -1.569 -10.826 1.00 91.44 79 ASP A N 1
ATOM 613 C CA . ASP A 1 79 ? -13.379 -0.386 -10.268 1.00 91.44 79 ASP A CA 1
ATOM 614 C C . ASP A 1 79 ? -14.253 -0.698 -9.037 1.00 91.44 79 ASP A C 1
ATOM 616 O O . ASP A 1 79 ? -14.931 0.181 -8.506 1.00 91.44 79 ASP A O 1
ATOM 620 N N . ASN A 1 80 ? -14.273 -1.954 -8.575 1.00 96.00 80 ASN A N 1
ATOM 621 C CA . ASN A 1 80 ? -15.158 -2.389 -7.496 1.00 96.00 80 ASN A CA 1
ATOM 622 C C . ASN A 1 80 ? -14.421 -2.384 -6.149 1.00 96.00 80 ASN A C 1
ATOM 624 O O . ASN A 1 80 ? -13.522 -3.213 -5.967 1.00 96.00 80 ASN A O 1
ATOM 628 N N . PRO A 1 81 ? -14.799 -1.524 -5.183 1.00 95.50 81 PRO A N 1
ATOM 629 C CA . PRO A 1 81 ? -14.287 -1.623 -3.823 1.00 95.50 81 PRO A CA 1
ATOM 630 C C . PRO A 1 81 ? -14.854 -2.881 -3.161 1.00 95.50 81 PRO A C 1
ATOM 632 O O . PRO A 1 81 ? -16.068 -3.028 -3.019 1.00 95.50 81 PRO A O 1
ATOM 635 N N . ILE A 1 82 ? -13.976 -3.793 -2.750 1.00 96.38 82 ILE A N 1
ATOM 636 C CA . ILE A 1 82 ? -14.357 -5.049 -2.088 1.00 96.38 82 ILE A CA 1
ATOM 637 C C . ILE A 1 82 ? -14.057 -5.044 -0.586 1.00 96.38 82 ILE A C 1
ATOM 639 O O . ILE A 1 82 ? -14.604 -5.864 0.148 1.00 96.38 82 ILE A O 1
ATOM 643 N N . ILE A 1 83 ? -13.226 -4.108 -0.116 1.00 95.25 83 ILE A N 1
ATOM 644 C CA . ILE A 1 83 ? -12.934 -3.892 1.306 1.00 95.25 83 ILE A CA 1
ATOM 645 C C . ILE A 1 83 ? -13.026 -2.400 1.616 1.00 95.25 83 ILE A C 1
ATOM 647 O O . ILE A 1 83 ? -12.531 -1.572 0.851 1.00 95.25 83 ILE A O 1
ATOM 651 N N . LEU A 1 84 ? -13.618 -2.081 2.768 1.00 95.06 84 LEU A N 1
ATOM 652 C CA . LEU A 1 84 ? -13.631 -0.751 3.368 1.00 95.06 84 LEU A CA 1
ATOM 653 C C . LEU A 1 84 ? -13.306 -0.868 4.859 1.00 95.06 84 LEU A C 1
ATOM 655 O O . LEU A 1 84 ? -14.054 -1.476 5.626 1.00 95.06 84 LEU A O 1
ATOM 659 N N . ASN A 1 85 ? -12.201 -0.260 5.268 1.00 92.44 85 ASN A N 1
ATOM 660 C CA . ASN A 1 85 ? -11.771 -0.154 6.649 1.00 92.44 85 ASN A CA 1
ATOM 661 C C . ASN A 1 85 ? -12.105 1.247 7.179 1.00 92.44 85 ASN A C 1
ATOM 663 O O . ASN A 1 85 ? -11.523 2.244 6.762 1.00 92.44 85 ASN A O 1
ATOM 667 N N . LEU A 1 86 ? -13.066 1.314 8.101 1.00 88.31 86 LEU A N 1
ATOM 668 C CA . LEU A 1 86 ? -13.515 2.560 8.734 1.00 88.31 86 LEU A CA 1
ATOM 669 C C . LEU A 1 86 ? -12.742 2.891 10.020 1.00 88.31 86 LEU A C 1
ATOM 671 O O . LEU A 1 86 ? -13.008 3.913 10.657 1.00 88.31 86 LEU A O 1
ATOM 675 N N . ALA A 1 87 ? -11.833 2.013 10.448 1.00 86.69 87 ALA A N 1
ATOM 676 C CA . ALA A 1 87 ? -11.043 2.230 11.647 1.00 86.69 87 ALA A CA 1
ATOM 677 C C . ALA A 1 87 ? -9.908 3.222 11.377 1.00 86.69 87 ALA A C 1
ATOM 679 O O . ALA A 1 87 ? -9.318 3.250 10.300 1.00 86.69 87 ALA A O 1
ATOM 680 N N . LYS A 1 88 ? -9.569 4.016 12.395 1.00 77.38 88 LYS A N 1
ATOM 681 C CA . LYS A 1 88 ? -8.383 4.873 12.365 1.00 77.38 88 LYS A CA 1
ATOM 682 C C . LYS A 1 88 ? -7.172 4.107 12.900 1.00 77.38 88 LYS A C 1
ATOM 684 O O . LYS A 1 88 ? -7.288 3.516 13.981 1.00 77.38 88 LYS A O 1
ATOM 689 N N . PRO A 1 89 ? -6.018 4.132 12.213 1.00 74.25 89 PRO A N 1
ATOM 690 C CA . PRO A 1 89 ? -4.809 3.466 12.686 1.00 74.25 89 PRO A CA 1
ATOM 691 C C . PRO A 1 89 ? -4.388 3.959 14.075 1.00 74.25 89 PRO A C 1
ATOM 693 O O . PRO A 1 89 ? -4.432 5.156 14.377 1.00 74.25 89 PRO A O 1
ATOM 696 N N . MET A 1 90 ? -3.960 3.031 14.937 1.00 67.25 90 MET A N 1
ATOM 697 C CA . MET A 1 90 ? -3.729 3.284 16.368 1.00 67.25 90 MET A CA 1
ATOM 698 C C . MET A 1 90 ? -2.706 4.399 16.649 1.00 67.25 90 MET A C 1
ATOM 700 O O . MET A 1 90 ? -2.825 5.083 17.665 1.00 67.25 90 MET A O 1
ATOM 704 N N . SER A 1 91 ? -1.787 4.678 15.721 1.00 63.12 91 SER A N 1
ATOM 705 C CA . SER A 1 91 ? -0.845 5.804 15.802 1.00 63.12 91 SER A CA 1
ATOM 706 C C . SER A 1 91 ? -1.515 7.183 15.948 1.00 63.12 91 SER A C 1
ATOM 708 O O . SER A 1 91 ? -0.895 8.115 16.457 1.00 63.12 91 SER A O 1
ATOM 710 N N . GLU A 1 92 ? -2.778 7.347 15.530 1.00 55.00 92 GLU A N 1
ATOM 711 C CA . GLU A 1 92 ? -3.559 8.562 15.826 1.00 55.00 92 GLU A CA 1
ATOM 712 C C . GLU A 1 92 ? -4.168 8.557 17.232 1.00 55.00 92 GLU A C 1
ATOM 714 O O . GLU A 1 92 ? -4.280 9.609 17.864 1.00 55.00 92 GLU A O 1
ATOM 719 N N . ILE A 1 93 ? -4.541 7.382 17.744 1.00 54.16 93 ILE A N 1
ATOM 720 C CA . ILE A 1 93 ? -5.203 7.222 19.044 1.00 54.16 93 ILE A CA 1
ATOM 721 C C . ILE A 1 93 ? -4.225 7.528 20.184 1.00 54.16 93 ILE A C 1
ATOM 723 O O . ILE A 1 93 ? -4.623 8.112 21.190 1.00 54.16 93 ILE A O 1
ATOM 727 N N . GLU A 1 94 ? -2.947 7.177 20.042 1.00 54.31 94 GLU A N 1
ATOM 728 C CA . GLU A 1 94 ? -1.918 7.478 21.048 1.00 54.31 94 GLU A CA 1
ATOM 729 C C . GLU A 1 94 ? -1.639 8.985 21.150 1.00 54.31 94 GLU A C 1
ATOM 731 O O . GLU A 1 94 ? -1.704 9.544 22.246 1.00 54.31 94 GLU A O 1
ATOM 736 N N . LYS A 1 95 ? -1.490 9.677 20.011 1.00 51.41 95 LYS A N 1
ATOM 737 C CA . LYS A 1 95 ? -1.331 11.145 19.963 1.00 51.41 95 LYS A CA 1
ATOM 738 C C . LYS A 1 95 ? -2.546 11.881 20.540 1.00 51.41 95 LYS A C 1
ATOM 740 O O . LYS A 1 95 ? -2.399 12.899 21.219 1.00 51.41 95 LYS A O 1
ATOM 745 N N . GLN A 1 96 ? -3.753 11.354 20.309 1.00 50.44 96 GLN A N 1
ATOM 746 C CA . GLN A 1 96 ? -4.990 11.892 20.884 1.00 50.44 96 GLN A CA 1
ATOM 747 C C . GLN A 1 96 ? -5.139 11.584 22.377 1.00 50.44 96 GLN A C 1
ATOM 749 O O . GLN A 1 96 ? -5.671 12.414 23.107 1.00 50.44 96 GLN A O 1
ATOM 754 N N . LYS A 1 97 ? -4.664 10.433 22.872 1.00 50.25 97 LYS A N 1
ATOM 755 C CA . LYS A 1 97 ? -4.668 10.108 24.311 1.00 50.25 97 LYS A CA 1
ATOM 756 C C . LYS A 1 97 ? -3.738 11.022 25.104 1.00 50.25 97 LYS A C 1
A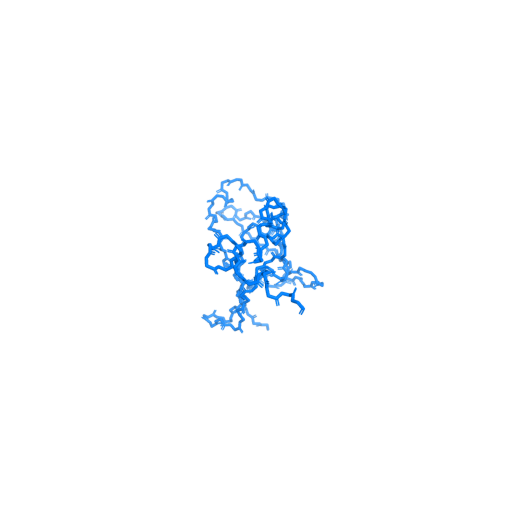TOM 758 O O . LYS A 1 97 ? -4.116 11.438 26.198 1.00 50.25 97 LYS A O 1
ATOM 763 N N . GLU A 1 98 ? -2.576 11.378 24.559 1.00 49.88 98 GLU A N 1
ATOM 764 C CA . GLU A 1 98 ? -1.669 12.344 25.191 1.00 49.88 98 GLU A CA 1
ATOM 765 C C . GLU A 1 98 ? -2.311 13.735 25.299 1.00 49.88 98 GLU A C 1
ATOM 767 O O . GLU A 1 98 ? -2.313 14.327 26.378 1.00 49.88 98 GLU A O 1
ATOM 772 N N . THR A 1 99 ? -2.979 14.214 24.245 1.00 47.34 99 THR A N 1
ATOM 773 C CA . THR A 1 99 ? -3.708 15.499 24.277 1.00 47.34 99 THR A CA 1
ATOM 774 C C . THR A 1 99 ? -4.991 15.454 25.120 1.00 47.34 99 THR A C 1
ATOM 776 O O . THR A 1 99 ? -5.310 16.428 25.805 1.00 47.34 99 THR A O 1
ATOM 779 N N . HIS A 1 100 ? -5.712 14.327 25.161 1.00 44.97 100 HIS A N 1
ATOM 780 C CA . HIS A 1 100 ? -6.891 14.153 26.021 1.00 44.97 100 HIS A CA 1
ATOM 781 C C . HIS A 1 100 ? -6.563 13.912 27.498 1.00 44.97 100 HIS A C 1
ATOM 783 O O . HIS A 1 100 ? -7.427 14.119 28.353 1.00 44.97 100 HIS A O 1
ATOM 789 N N . SER A 1 101 ? -5.333 13.513 27.838 1.00 48.31 101 SER A N 1
ATOM 790 C CA . SER A 1 101 ? -4.909 13.376 29.238 1.00 48.31 101 SER A CA 1
ATOM 791 C C . SER A 1 101 ? -4.933 14.714 29.998 1.00 48.31 101 SER A C 1
ATOM 793 O O . SER A 1 101 ? -5.195 14.723 31.199 1.00 48.31 101 SER A O 1
ATOM 795 N N . LEU A 1 102 ? -4.791 15.840 29.286 1.00 47.94 102 LEU A N 1
ATOM 796 C CA . LEU A 1 102 ? -4.901 17.205 29.817 1.00 47.94 102 LEU A CA 1
ATOM 797 C C . LEU A 1 102 ? -6.349 17.734 29.877 1.00 47.94 102 LEU A C 1
ATOM 799 O O . LEU A 1 102 ? -6.603 18.752 30.516 1.00 47.94 102 LEU A O 1
ATOM 803 N N . SER A 1 103 ? -7.312 17.061 29.236 1.00 49.88 103 SER A N 1
ATOM 804 C CA . SER A 1 103 ? -8.707 17.518 29.103 1.00 49.88 103 SER A CA 1
ATOM 805 C C . SER A 1 103 ? -9.737 16.485 29.571 1.00 49.88 103 SER A C 1
ATOM 807 O O . SER A 1 103 ? -10.873 16.467 29.094 1.00 49.88 103 SER A O 1
ATOM 809 N N . LYS A 1 104 ? -9.392 15.646 30.557 1.00 52.31 104 LYS A N 1
ATOM 810 C CA . LYS A 1 104 ? -10.376 14.835 31.293 1.00 52.31 104 LYS A CA 1
ATOM 811 C C . LYS A 1 104 ? -11.256 15.728 32.176 1.00 52.31 104 LYS A C 1
ATOM 813 O O . LYS A 1 104 ? -11.170 15.671 33.395 1.00 52.31 104 LYS A O 1
ATOM 818 N N . LYS A 1 105 ? -12.145 16.514 31.562 1.00 59.00 105 LYS A N 1
ATOM 819 C CA . LYS A 1 105 ? -13.408 16.853 32.216 1.00 59.00 105 LYS A CA 1
ATOM 820 C C . LYS A 1 105 ? -14.228 15.574 32.205 1.00 59.00 105 LYS A C 1
ATOM 822 O O . LYS A 1 105 ? -14.661 15.140 31.139 1.00 59.00 105 LYS A O 1
ATOM 827 N N . SER A 1 106 ? -14.352 14.903 33.344 1.00 72.94 106 SER A N 1
ATOM 828 C CA . SER A 1 106 ? -15.095 13.640 33.382 1.00 72.94 106 SER A CA 1
ATOM 829 C C . SER A 1 106 ? -16.545 13.884 32.943 1.00 72.94 106 SER A C 1
ATOM 831 O O . SER A 1 106 ? -17.101 14.956 33.191 1.00 72.94 106 SER A O 1
ATOM 833 N N . SER A 1 107 ? -17.202 12.903 32.314 1.00 68.69 107 SER A N 1
ATOM 834 C CA . SER A 1 107 ? -18.634 13.016 31.973 1.00 68.69 107 SER A CA 1
ATOM 835 C C . SER A 1 107 ? -19.481 13.373 33.200 1.00 68.69 107 SER A C 1
ATOM 837 O O . SER A 1 107 ? -20.507 14.037 33.090 1.00 68.69 107 SER A O 1
ATOM 839 N N . MET A 1 108 ? -18.999 12.996 34.386 1.00 73.50 108 MET A N 1
ATOM 840 C CA . MET A 1 108 ? -19.567 13.367 35.673 1.00 73.50 108 MET A CA 1
ATOM 841 C C . MET A 1 108 ? -19.389 14.860 35.996 1.00 73.50 108 MET A C 1
ATOM 843 O O . MET A 1 108 ? -20.332 15.491 36.453 1.00 73.50 108 MET A O 1
ATOM 847 N N . GLU A 1 109 ? -18.241 15.468 35.706 1.00 73.88 109 GLU A N 1
ATOM 848 C CA . GLU A 1 109 ? -18.031 16.918 35.856 1.00 73.88 109 GLU A CA 1
ATOM 849 C C . GLU A 1 109 ? -18.860 17.737 34.862 1.00 73.88 109 GLU A C 1
ATOM 851 O O . GLU A 1 109 ? -19.433 18.760 35.237 1.00 73.88 109 GLU A O 1
ATOM 856 N N . ALA A 1 110 ? -18.979 17.288 33.609 1.00 77.69 110 ALA A N 1
ATOM 857 C CA . ALA A 1 110 ? -19.853 17.928 32.624 1.00 77.69 110 ALA A CA 1
ATOM 858 C C . ALA A 1 110 ? -21.329 17.852 33.053 1.00 77.69 110 ALA A C 1
ATOM 860 O O . ALA A 1 110 ? -22.050 18.848 32.978 1.00 77.69 110 ALA A O 1
ATOM 861 N N . LEU A 1 111 ? -21.752 16.699 33.584 1.00 77.56 111 LEU A N 1
ATOM 862 C CA . LEU A 1 111 ? -23.088 16.507 34.141 1.00 77.56 111 LEU A CA 1
ATOM 863 C C . LEU A 1 111 ? -23.334 17.427 35.347 1.00 77.56 111 LEU A C 1
ATOM 865 O O . LEU A 1 111 ? -24.400 18.027 35.441 1.00 77.56 111 LEU A O 1
ATOM 869 N N . LEU A 1 112 ? -22.356 17.583 36.243 1.00 78.50 112 LEU A N 1
ATOM 870 C CA . LEU A 1 112 ? -22.473 18.373 37.477 1.00 78.50 112 LEU A CA 1
ATOM 871 C C . LEU A 1 112 ? -22.277 19.888 37.288 1.00 78.50 112 LEU A C 1
ATOM 873 O O . LEU A 1 112 ? -22.633 20.665 38.179 1.00 78.50 112 LEU A O 1
ATOM 877 N N . ASN A 1 113 ? -21.748 20.324 36.140 1.00 79.19 113 ASN A N 1
ATOM 878 C CA . ASN A 1 113 ? -21.632 21.744 35.794 1.00 79.19 113 ASN A CA 1
ATOM 879 C C . ASN A 1 113 ? -22.985 22.407 35.519 1.00 79.19 113 ASN A C 1
ATOM 881 O O . ASN A 1 113 ? -23.100 23.626 35.646 1.00 79.19 113 ASN A O 1
ATOM 885 N N . ASN A 1 114 ? -24.024 21.633 35.196 1.00 81.50 114 ASN A N 1
ATOM 886 C CA . ASN A 1 114 ? -25.376 22.167 35.118 1.00 81.50 114 ASN A CA 1
ATOM 887 C C . ASN A 1 114 ? -25.931 22.387 36.547 1.00 81.50 114 ASN A C 1
ATOM 889 O O . ASN A 1 114 ? -26.024 21.422 37.314 1.00 81.50 114 ASN A O 1
ATOM 893 N N . PRO A 1 115 ? -26.320 23.619 36.936 1.00 80.12 115 PRO A N 1
ATOM 894 C CA . PRO A 1 115 ? -26.840 23.905 38.274 1.00 80.12 115 PRO A CA 1
ATOM 895 C C . PRO A 1 115 ? -28.076 23.072 38.648 1.00 80.12 115 PRO A C 1
ATOM 897 O O . PRO A 1 115 ? -28.214 22.708 39.817 1.00 80.12 115 PRO A O 1
ATOM 900 N N . GLU A 1 116 ? -28.906 22.680 37.674 1.00 80.31 116 GLU A N 1
ATOM 901 C CA . GLU A 1 116 ? -30.034 21.756 37.871 1.00 80.31 116 GLU A CA 1
ATOM 902 C C . GLU A 1 116 ? -29.580 20.363 38.337 1.00 80.31 116 GLU A C 1
ATOM 904 O O . GLU A 1 116 ? -30.270 19.720 39.122 1.00 80.31 116 GLU A O 1
ATOM 909 N N . ASN A 1 117 ? -28.402 19.895 37.920 1.00 81.62 117 ASN A N 1
ATOM 910 C CA . ASN A 1 117 ? -27.908 18.544 38.204 1.00 81.62 117 ASN A CA 1
ATOM 911 C C . ASN A 1 117 ? -27.182 18.439 39.554 1.00 81.62 117 ASN A C 1
ATOM 913 O O . ASN A 1 117 ? -26.983 17.339 40.070 1.00 81.62 117 ASN A O 1
ATOM 917 N N . LYS A 1 118 ? -26.845 19.568 40.193 1.00 76.81 118 LYS A N 1
ATOM 918 C CA . LYS A 1 118 ? -26.215 19.583 41.529 1.00 76.81 118 LYS A CA 1
ATOM 919 C C . LYS A 1 118 ? -27.115 18.994 42.619 1.00 76.81 118 LYS A C 1
ATOM 921 O O . LYS A 1 118 ? -26.617 18.531 43.645 1.00 76.81 118 LYS A O 1
ATOM 926 N N . LYS A 1 119 ? -28.436 18.971 42.401 1.00 78.56 119 LYS A N 1
ATOM 927 C CA . LYS A 1 119 ? -29.408 18.343 43.312 1.00 78.56 119 LYS A CA 1
ATOM 928 C C . LYS A 1 119 ? -29.286 16.814 43.363 1.00 78.56 119 LYS A C 1
ATOM 930 O O . LYS A 1 119 ? -29.629 16.223 44.380 1.00 78.56 119 LYS A O 1
ATOM 935 N N . LEU A 1 120 ? -28.717 16.184 42.329 1.00 76.88 120 LEU A N 1
ATOM 936 C CA . LEU A 1 120 ? -28.537 14.728 42.249 1.00 76.88 120 LEU A CA 1
ATOM 937 C C . LEU A 1 120 ? -27.550 14.191 43.303 1.00 76.88 120 LEU A C 1
ATOM 939 O O . LEU A 1 120 ? -27.655 13.040 43.714 1.00 76.88 120 LEU A O 1
ATOM 943 N N . LEU A 1 121 ? -26.629 15.032 43.790 1.00 70.38 121 LEU A N 1
ATOM 944 C CA . LEU A 1 121 ? -25.671 14.674 44.844 1.00 70.38 121 LEU A CA 1
ATOM 945 C C . LEU A 1 121 ? -26.269 14.740 46.259 1.00 70.38 121 LEU A C 1
ATOM 947 O O . LEU A 1 121 ? -25.714 14.152 47.182 1.00 70.38 121 LEU A O 1
ATOM 951 N N . LYS A 1 122 ? -27.389 15.452 46.445 1.00 65.38 122 LYS A N 1
ATOM 952 C CA . LYS A 1 122 ? -27.979 15.715 47.769 1.00 65.38 122 LYS A CA 1
ATOM 953 C C . LYS A 1 122 ? -28.937 14.620 48.253 1.00 65.38 122 LYS A C 1
ATOM 955 O O . LYS A 1 122 ? -29.363 14.668 49.401 1.00 65.38 122 LYS A O 1
ATOM 960 N N . ASN A 1 123 ? -29.237 13.625 47.416 1.00 58.59 123 ASN A N 1
ATOM 961 C CA . ASN A 1 123 ? -30.239 12.593 47.708 1.00 58.59 123 ASN A CA 1
ATOM 962 C C . ASN A 1 123 ? -29.661 11.260 48.218 1.00 58.59 123 ASN A C 1
ATOM 964 O O . ASN A 1 123 ? -30.381 10.268 48.253 1.00 58.59 123 ASN A O 1
ATOM 968 N N . LYS A 1 124 ? -28.392 11.211 48.644 1.00 53.44 124 LYS A N 1
ATOM 969 C CA . LYS A 1 124 ? -27.873 10.059 49.398 1.00 53.44 124 LYS A CA 1
ATOM 970 C C . LYS A 1 124 ? -28.148 10.258 50.892 1.00 53.44 124 LYS A C 1
ATOM 972 O O . LYS A 1 124 ? -27.321 10.831 51.597 1.00 53.44 124 LYS A O 1
ATOM 977 N N . LYS A 1 125 ? -29.326 9.823 51.338 1.00 43.59 125 LYS A N 1
ATOM 978 C CA . LYS A 1 125 ? -29.564 9.395 52.722 1.00 43.59 125 LYS A CA 1
ATOM 979 C C . LYS A 1 125 ? -29.617 7.878 52.752 1.00 43.59 125 LYS A C 1
ATOM 981 O O . LYS A 1 125 ? -30.165 7.318 51.778 1.00 43.59 125 LYS A O 1
#

Sequence (125 aa):
NQDFSIACEVKYITFMPELPTNLKETFHETVLFVLSGYTFESAGLDADYLTFEAGFGEENFGSTVSVPLLAIQQLFVGDNPIILNLAKPMSEIEKQKETHSLSKKSSMEALLNNPENKKLLKNKK

pLDDT: mean 85.65, std 16.0, range [43.59, 98.5]